Protein AF-A0A087SB91-F1 (afdb_monomer_lite)

Structure (mmCIF, N/CA/C/O backbone):
data_AF-A0A087SB91-F1
#
_entry.id   AF-A0A087SB91-F1
#
loop_
_atom_site.group_PDB
_atom_site.id
_atom_site.type_symbol
_atom_site.label_atom_id
_atom_site.label_alt_id
_atom_site.label_comp_id
_atom_site.label_asym_id
_atom_site.label_entity_id
_atom_site.label_seq_id
_atom_site.pdbx_PDB_ins_code
_atom_site.Cartn_x
_atom_site.Cartn_y
_atom_site.Cartn_z
_atom_site.occupancy
_atom_site.B_iso_or_equiv
_atom_site.auth_seq_id
_atom_site.auth_comp_id
_atom_site.auth_asym_id
_atom_site.auth_atom_id
_atom_site.pdbx_PDB_model_num
ATOM 1 N N . MET A 1 1 ? 55.632 -37.650 -37.004 1.00 44.59 1 MET A N 1
ATOM 2 C CA . MET A 1 1 ? 54.257 -37.463 -36.494 1.00 44.59 1 MET A CA 1
ATOM 3 C C . MET A 1 1 ? 54.231 -36.124 -35.770 1.00 44.59 1 MET A C 1
ATOM 5 O O . MET A 1 1 ? 54.911 -35.990 -34.765 1.00 44.59 1 MET A O 1
ATOM 9 N N . ARG A 1 2 ? 53.629 -35.090 -36.376 1.00 39.19 2 ARG A N 1
ATOM 10 C CA . ARG A 1 2 ? 53.640 -33.708 -35.862 1.00 39.19 2 ARG A CA 1
ATOM 11 C C . ARG A 1 2 ? 52.376 -33.474 -35.032 1.00 39.19 2 ARG A C 1
ATOM 13 O O . ARG A 1 2 ? 51.277 -33.621 -35.557 1.00 39.19 2 ARG A O 1
ATOM 20 N N . SER A 1 3 ? 52.557 -33.137 -33.761 1.00 48.06 3 SER A N 1
ATOM 21 C CA . SER A 1 3 ? 51.489 -32.813 -32.814 1.00 48.06 3 SER A CA 1
ATOM 22 C C . SER A 1 3 ? 50.967 -31.393 -33.061 1.00 48.06 3 SER A C 1
ATOM 24 O O . SER A 1 3 ? 51.745 -30.442 -33.058 1.00 48.06 3 SER A O 1
ATOM 26 N N . ASN A 1 4 ? 49.658 -31.254 -33.279 1.00 44.41 4 ASN A N 1
ATOM 27 C CA . ASN A 1 4 ? 48.958 -29.965 -33.311 1.00 44.41 4 ASN A CA 1
ATOM 28 C C . ASN A 1 4 ? 48.625 -29.515 -31.876 1.00 44.41 4 ASN A C 1
ATOM 30 O O . ASN A 1 4 ? 48.120 -30.338 -31.109 1.00 44.41 4 ASN A O 1
ATOM 34 N N . PRO A 1 5 ? 48.835 -28.239 -31.502 1.00 53.56 5 PRO A N 1
ATOM 35 C CA . PRO A 1 5 ? 48.339 -27.711 -30.237 1.00 53.56 5 PRO A CA 1
ATOM 36 C C . PRO A 1 5 ? 46.838 -27.352 -30.317 1.00 53.56 5 PRO A C 1
ATOM 38 O O . PRO A 1 5 ? 46.342 -26.992 -31.391 1.00 53.56 5 PRO A O 1
ATOM 41 N N . PRO A 1 6 ? 46.097 -27.430 -29.195 1.00 54.00 6 PRO A N 1
ATOM 42 C CA . PRO A 1 6 ? 44.683 -27.077 -29.147 1.00 54.00 6 PRO A CA 1
ATOM 43 C C . PRO A 1 6 ? 44.474 -25.556 -29.210 1.00 54.00 6 PRO A C 1
ATOM 45 O O . PRO A 1 6 ? 45.177 -24.775 -28.570 1.00 54.00 6 PRO A O 1
ATOM 48 N N . LYS A 1 7 ? 43.466 -25.146 -29.986 1.00 47.97 7 LYS A N 1
ATOM 49 C CA . LYS A 1 7 ? 42.994 -23.762 -30.095 1.00 47.97 7 LYS A CA 1
ATOM 50 C C . LYS A 1 7 ? 42.299 -23.359 -28.790 1.00 47.97 7 LYS A C 1
ATOM 52 O O . LYS A 1 7 ? 41.223 -23.865 -28.483 1.00 47.97 7 LYS A O 1
ATOM 57 N N . LEU A 1 8 ? 42.912 -22.442 -28.046 1.00 40.91 8 LEU A N 1
ATOM 58 C CA . LEU A 1 8 ? 42.280 -21.715 -26.945 1.00 40.91 8 LEU A CA 1
ATOM 59 C C . LEU A 1 8 ? 41.161 -20.829 -27.510 1.00 40.91 8 LEU A C 1
ATOM 61 O O . LEU A 1 8 ? 41.424 -19.818 -28.159 1.00 40.91 8 LEU A O 1
ATOM 65 N N . PHE A 1 9 ? 39.911 -21.222 -27.276 1.00 42.72 9 PHE A N 1
ATOM 66 C CA . PHE A 1 9 ? 38.756 -20.347 -27.445 1.00 42.72 9 PHE A CA 1
ATOM 67 C C . PHE A 1 9 ? 38.761 -19.323 -26.304 1.00 42.72 9 PHE A C 1
ATOM 69 O O . PHE A 1 9 ? 38.460 -19.661 -25.160 1.00 42.72 9 PHE A O 1
ATOM 76 N N . LEU A 1 10 ? 39.108 -18.069 -26.609 1.00 42.28 10 LEU A N 1
ATOM 77 C CA . LEU A 1 10 ? 38.761 -16.941 -25.749 1.00 42.28 10 LEU A CA 1
ATOM 78 C C . LEU A 1 10 ? 37.235 -16.790 -25.782 1.00 42.28 10 LEU A C 1
ATOM 80 O O . LEU A 1 10 ? 36.673 -16.274 -26.746 1.00 42.28 10 LEU A O 1
ATOM 84 N N . ALA A 1 11 ? 36.564 -17.261 -24.735 1.00 38.91 11 ALA A N 1
ATOM 85 C CA . ALA A 1 11 ? 35.194 -16.869 -24.453 1.00 38.91 11 ALA A CA 1
ATOM 86 C C . ALA A 1 11 ? 35.222 -15.410 -23.984 1.00 38.91 11 ALA A C 1
ATOM 88 O O . ALA A 1 11 ? 35.606 -15.110 -22.853 1.00 38.91 11 ALA A O 1
ATOM 89 N N . THR A 1 12 ? 34.864 -14.499 -24.884 1.00 41.81 12 THR A N 1
ATOM 90 C CA . THR A 1 12 ? 34.591 -13.100 -24.570 1.00 41.81 12 THR A CA 1
ATOM 91 C C . THR A 1 12 ? 33.463 -13.061 -23.541 1.00 41.81 12 THR A C 1
ATOM 93 O O . THR A 1 12 ? 32.290 -13.196 -23.882 1.00 41.81 12 THR A O 1
ATOM 96 N N . LEU A 1 13 ? 33.826 -12.904 -22.267 1.00 37.19 13 LEU A N 1
ATOM 97 C CA . LEU A 1 13 ? 32.929 -12.472 -21.202 1.00 37.19 13 LEU A CA 1
ATOM 98 C C . LEU A 1 13 ? 32.470 -11.052 -21.549 1.00 37.19 13 LEU A C 1
ATOM 100 O O . LEU A 1 13 ? 33.049 -10.061 -21.109 1.00 37.19 13 LEU A O 1
ATOM 104 N N . LEU A 1 14 ? 31.443 -10.958 -22.396 1.00 35.88 14 LEU A N 1
ATOM 105 C CA . LEU A 1 14 ? 30.593 -9.782 -22.494 1.00 35.88 14 LEU A CA 1
ATOM 106 C C . LEU A 1 14 ? 29.941 -9.624 -21.124 1.00 35.88 14 LEU A C 1
ATOM 108 O O . LEU A 1 14 ? 28.927 -10.244 -20.812 1.00 35.88 14 LEU A O 1
ATOM 112 N N . SER A 1 15 ? 30.606 -8.838 -20.281 1.00 36.75 15 SER A N 1
ATOM 113 C CA . SER A 1 15 ? 30.056 -8.308 -19.049 1.00 36.75 15 SER A CA 1
ATOM 114 C C . SER A 1 15 ? 28.774 -7.572 -19.413 1.00 36.75 15 SER A C 1
ATOM 116 O O . SER A 1 15 ? 28.812 -6.432 -19.875 1.00 36.75 15 SER A O 1
ATOM 118 N N . LEU A 1 16 ? 27.638 -8.241 -19.220 1.00 36.09 16 LEU A N 1
ATOM 119 C CA . LEU A 1 16 ? 26.309 -7.648 -19.154 1.00 36.09 16 LEU A CA 1
ATOM 120 C C . LEU A 1 16 ? 26.252 -6.781 -17.888 1.00 36.09 16 LEU A C 1
ATOM 122 O O . LEU A 1 16 ? 25.522 -7.063 -16.943 1.00 36.09 16 LEU A O 1
ATOM 126 N N . CYS A 1 17 ? 27.055 -5.718 -17.849 1.00 33.28 17 CYS A N 1
ATOM 127 C CA . CYS A 1 17 ? 26.708 -4.559 -17.053 1.00 33.28 17 CYS A CA 1
ATOM 128 C C . CYS A 1 17 ? 25.454 -4.003 -17.718 1.00 33.28 17 CYS A C 1
ATOM 130 O O . CYS A 1 17 ? 25.545 -3.247 -18.684 1.00 33.28 17 CYS A O 1
ATOM 132 N N . ALA A 1 18 ? 24.287 -4.433 -17.237 1.00 39.22 18 ALA A N 1
ATOM 133 C CA . ALA A 1 18 ? 23.037 -3.723 -17.430 1.00 39.22 18 ALA A CA 1
ATOM 134 C C . ALA A 1 18 ? 23.216 -2.341 -16.788 1.00 39.22 18 ALA A C 1
ATOM 136 O O . ALA A 1 18 ? 22.887 -2.113 -15.627 1.00 39.22 18 ALA A O 1
ATOM 137 N N . LEU A 1 19 ? 23.872 -1.445 -17.526 1.00 39.59 19 LEU A N 1
ATOM 138 C CA . LEU A 1 19 ? 23.926 -0.034 -17.218 1.00 39.59 19 LEU A CA 1
ATOM 139 C C . LEU A 1 19 ? 22.475 0.420 -17.214 1.00 39.59 19 LEU A C 1
ATOM 141 O O . LEU A 1 19 ? 21.764 0.305 -18.210 1.00 39.59 19 LEU A O 1
ATOM 145 N N . THR A 1 20 ? 22.028 0.865 -16.054 1.00 48.12 20 THR A N 1
ATOM 146 C CA . THR A 1 20 ? 20.775 1.568 -15.838 1.00 48.12 20 THR A CA 1
ATOM 147 C C . THR A 1 20 ? 20.763 2.810 -16.718 1.00 48.12 20 THR A C 1
ATOM 149 O O . THR A 1 20 ? 21.189 3.886 -16.304 1.00 48.12 20 THR A O 1
ATOM 152 N N . TYR A 1 21 ? 20.341 2.671 -17.973 1.00 50.25 21 TYR A N 1
ATOM 153 C CA . TYR A 1 21 ? 20.172 3.825 -18.839 1.00 50.25 21 TYR A CA 1
ATOM 154 C C . TYR A 1 21 ? 18.966 4.621 -18.317 1.00 50.25 21 TYR A C 1
ATOM 156 O O . TYR A 1 21 ? 17.893 4.038 -18.128 1.00 50.25 21 TYR A O 1
ATOM 164 N N . PRO A 1 22 ? 19.115 5.933 -18.041 1.00 62.94 22 PRO A N 1
ATOM 165 C CA . PRO A 1 22 ? 17.966 6.788 -17.759 1.00 62.94 22 PRO A CA 1
ATOM 166 C C . PRO A 1 22 ? 16.994 6.690 -18.935 1.00 62.94 22 PRO A C 1
ATOM 168 O O . PRO A 1 22 ? 17.443 6.498 -20.060 1.00 62.94 22 PRO A O 1
ATOM 171 N N . ILE A 1 23 ? 15.687 6.805 -18.684 1.00 68.00 23 ILE A N 1
ATOM 172 C CA . ILE A 1 23 ? 14.659 6.699 -19.731 1.00 68.00 23 ILE A CA 1
ATOM 173 C C . ILE A 1 23 ? 15.056 7.595 -20.911 1.00 68.00 23 ILE A C 1
ATOM 175 O O . ILE A 1 23 ? 15.216 8.809 -20.760 1.00 68.00 23 ILE A O 1
ATOM 179 N N . GLN A 1 24 ? 15.265 6.980 -22.069 1.00 78.19 24 GLN A N 1
ATOM 180 C CA . GLN A 1 24 ? 15.732 7.651 -23.269 1.00 78.19 24 GLN A CA 1
ATOM 181 C C . GLN A 1 24 ? 14.509 7.962 -24.111 1.00 78.19 24 GLN A C 1
ATOM 183 O O . GLN A 1 24 ? 14.066 7.137 -24.900 1.00 78.19 24 GLN A O 1
ATOM 188 N N . THR A 1 25 ? 13.926 9.137 -23.892 1.00 83.00 25 THR A N 1
ATOM 189 C CA . THR A 1 25 ? 12.743 9.583 -24.633 1.00 83.00 25 THR A CA 1
ATOM 190 C C . THR A 1 25 ? 13.085 10.750 -25.534 1.00 83.00 25 THR A C 1
ATOM 192 O O . THR A 1 25 ? 13.789 11.675 -25.121 1.00 83.00 25 THR A O 1
ATOM 195 N N . CYS A 1 26 ? 12.498 10.765 -26.720 1.00 84.00 26 CYS A N 1
ATOM 196 C CA . CYS A 1 26 ? 12.435 11.952 -27.551 1.00 84.00 26 CYS A CA 1
ATOM 197 C C . CYS A 1 26 ? 11.121 12.684 -27.284 1.00 84.00 26 CYS A C 1
ATOM 199 O O . CYS A 1 26 ? 10.079 12.066 -27.094 1.00 84.00 26 CYS A O 1
ATOM 201 N N . ARG A 1 27 ? 11.162 14.017 -27.239 1.00 85.38 27 ARG A N 1
ATOM 202 C CA . ARG A 1 27 ? 9.967 14.845 -27.057 1.00 85.38 27 ARG A CA 1
ATOM 203 C C . ARG A 1 27 ? 9.864 15.832 -28.205 1.00 85.38 27 ARG A C 1
ATOM 205 O O . ARG A 1 27 ? 10.853 16.455 -28.582 1.00 85.38 27 ARG A O 1
ATOM 212 N N . LYS A 1 28 ? 8.647 16.024 -28.712 1.00 85.00 28 LYS A N 1
ATOM 213 C CA . LYS A 1 28 ? 8.351 17.105 -29.651 1.00 85.00 28 LYS A CA 1
ATOM 214 C C . LYS A 1 28 ? 8.541 18.458 -28.962 1.00 85.00 28 LYS A C 1
ATOM 216 O O . LYS A 1 28 ? 7.817 18.786 -28.023 1.00 85.00 28 LYS A O 1
ATOM 221 N N . GLU A 1 29 ? 9.490 19.234 -29.460 1.00 84.69 29 GLU A N 1
ATOM 222 C CA . GLU A 1 29 ? 9.755 20.603 -29.031 1.00 84.69 29 GLU A CA 1
ATOM 223 C C . GLU A 1 29 ? 9.214 21.572 -30.091 1.00 84.69 29 GLU A C 1
ATOM 225 O O . GLU A 1 29 ? 9.405 21.366 -31.289 1.00 84.69 29 GLU A O 1
ATOM 230 N N . THR A 1 30 ? 8.481 22.600 -29.664 1.00 83.00 30 THR A N 1
ATOM 231 C CA . THR A 1 30 ? 7.860 23.580 -30.576 1.00 83.00 30 THR A CA 1
ATOM 232 C C . THR A 1 30 ? 8.581 24.922 -30.574 1.00 83.00 30 THR A C 1
ATOM 234 O O . THR A 1 30 ? 8.236 25.801 -31.364 1.00 83.00 30 THR A O 1
ATOM 237 N N . SER A 1 31 ? 9.565 25.117 -29.693 1.00 83.44 31 SER A N 1
ATOM 238 C CA . SER A 1 31 ? 10.355 26.342 -29.682 1.00 83.44 31 SER A CA 1
ATOM 239 C C . SER A 1 31 ? 11.323 26.394 -30.866 1.00 83.44 31 SER A C 1
ATOM 241 O O . SER A 1 31 ? 12.171 25.524 -31.065 1.00 83.44 31 SER A O 1
ATOM 243 N N . LEU A 1 32 ? 11.240 27.488 -31.630 1.00 79.25 32 LEU A N 1
ATOM 244 C CA . LEU A 1 32 ? 12.181 27.792 -32.710 1.00 79.25 32 LEU A CA 1
ATOM 245 C C . LEU A 1 32 ? 13.629 27.718 -32.215 1.00 79.25 32 LEU A C 1
ATOM 247 O O . LEU A 1 32 ? 14.461 27.097 -32.862 1.00 79.25 32 LEU A O 1
ATOM 251 N N . SER A 1 33 ? 13.913 28.269 -31.032 1.00 79.12 33 SER A N 1
ATOM 252 C CA . SER A 1 33 ? 15.251 28.312 -30.432 1.00 79.12 33 SER A CA 1
ATOM 253 C C . SER A 1 33 ? 15.842 26.946 -30.067 1.00 79.12 33 SER A C 1
ATOM 255 O O . SER A 1 33 ? 17.058 26.864 -29.889 1.00 79.12 33 SER A O 1
ATOM 257 N N . ALA A 1 34 ? 15.038 25.888 -29.951 1.00 75.25 34 ALA A N 1
ATOM 258 C CA . ALA A 1 34 ? 15.537 24.521 -29.826 1.00 75.25 34 ALA A CA 1
ATOM 259 C C . ALA A 1 34 ? 15.818 23.902 -31.203 1.00 75.25 34 ALA A C 1
ATOM 261 O O . ALA A 1 34 ? 16.859 23.276 -31.386 1.00 75.25 34 ALA A O 1
ATOM 262 N N . CYS A 1 35 ? 14.959 24.159 -32.195 1.00 74.25 35 CYS A N 1
ATOM 263 C CA . CYS A 1 35 ? 15.119 23.645 -33.558 1.00 74.25 35 CYS A CA 1
ATOM 264 C C . CYS A 1 35 ? 16.345 24.221 -34.292 1.00 74.25 35 CYS A C 1
ATOM 266 O O . CYS A 1 35 ? 16.989 23.497 -35.046 1.00 74.25 35 CYS A O 1
ATOM 268 N N . VAL A 1 36 ? 16.710 25.495 -34.071 1.00 80.50 36 VAL A N 1
ATOM 269 C CA . VAL A 1 36 ? 17.870 26.114 -34.761 1.00 80.50 36 VAL A CA 1
ATOM 270 C C . VAL A 1 36 ? 19.236 25.757 -34.167 1.00 80.50 36 VAL A C 1
ATOM 272 O O . VAL A 1 36 ? 20.252 26.106 -34.762 1.00 80.50 36 VAL A O 1
ATOM 275 N N . ARG A 1 37 ? 19.310 25.065 -33.019 1.00 74.81 37 ARG A N 1
ATOM 276 C CA . ARG A 1 37 ? 20.605 24.723 -32.391 1.00 74.81 37 ARG A CA 1
ATOM 277 C C . ARG A 1 37 ? 21.419 23.709 -33.196 1.00 74.81 37 ARG A C 1
ATOM 279 O O . ARG A 1 37 ? 22.615 23.590 -32.959 1.00 74.81 37 ARG A O 1
ATOM 286 N N . GLY A 1 38 ? 20.799 22.999 -34.139 1.00 68.38 38 GLY A N 1
ATOM 287 C CA . GLY A 1 38 ? 21.471 22.104 -35.088 1.00 68.38 38 GLY A CA 1
ATOM 288 C C . GLY A 1 38 ? 21.988 20.784 -34.502 1.00 68.38 38 GLY A C 1
ATOM 289 O O . GLY A 1 38 ? 22.192 19.839 -35.254 1.00 68.38 38 GLY A O 1
ATOM 290 N N . PHE A 1 39 ? 22.150 20.677 -33.180 1.00 76.06 39 PHE A N 1
ATOM 291 C CA . PHE A 1 39 ? 22.476 19.434 -32.479 1.00 76.06 39 PHE A CA 1
ATOM 292 C C . PHE A 1 39 ? 21.266 18.923 -31.682 1.00 76.06 39 PHE A C 1
ATOM 294 O O . PHE A 1 39 ? 20.512 19.717 -31.120 1.00 76.06 39 PHE A O 1
ATOM 301 N N . ASN A 1 40 ? 21.092 17.597 -31.620 1.00 80.06 40 ASN A N 1
ATOM 302 C CA . ASN A 1 40 ? 20.004 16.902 -30.907 1.00 80.06 40 ASN A CA 1
ATOM 303 C C . ASN A 1 40 ? 18.572 17.277 -31.351 1.00 80.06 40 ASN A C 1
ATOM 305 O O . ASN A 1 40 ?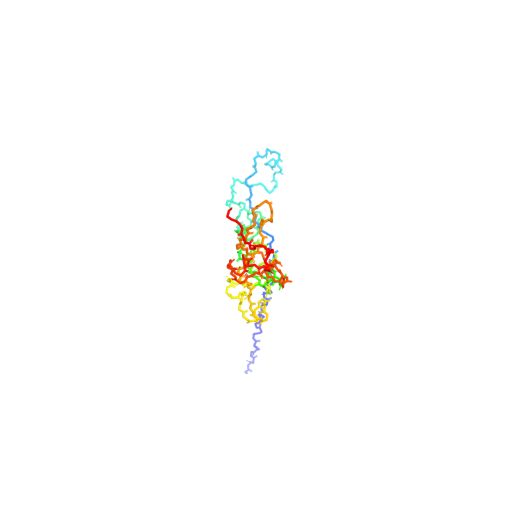 17.624 17.115 -30.584 1.00 80.06 40 ASN A O 1
ATOM 309 N N . ALA A 1 41 ? 18.405 17.765 -32.583 1.00 84.81 41 ALA A N 1
ATOM 310 C CA . ALA A 1 41 ? 17.108 18.009 -33.205 1.00 84.81 41 ALA A CA 1
ATOM 311 C C . ALA A 1 41 ? 16.893 17.014 -34.352 1.00 84.81 41 ALA A C 1
ATOM 313 O O . ALA A 1 41 ? 17.769 16.833 -35.196 1.00 84.81 41 ALA A O 1
ATOM 314 N N . TYR A 1 42 ? 15.721 16.383 -34.388 1.00 87.06 42 TYR A N 1
ATOM 315 C CA . TYR A 1 42 ? 15.394 15.318 -35.334 1.00 87.06 42 TYR A CA 1
ATOM 316 C C . TYR A 1 42 ? 14.073 15.628 -36.034 1.00 87.06 42 TYR A C 1
ATOM 318 O O . TYR A 1 42 ? 13.167 16.204 -35.432 1.00 87.06 42 TYR A O 1
ATOM 326 N N . ALA A 1 43 ? 13.962 15.249 -37.309 1.00 87.69 43 ALA A N 1
ATOM 327 C CA . ALA A 1 43 ? 12.781 15.546 -38.121 1.00 87.69 43 ALA A CA 1
ATOM 328 C C . ALA A 1 43 ? 11.525 14.798 -37.642 1.00 87.69 43 ALA A C 1
ATOM 330 O O . ALA A 1 43 ? 10.416 15.322 -37.742 1.00 87.69 43 ALA A O 1
ATOM 331 N N . THR A 1 44 ? 11.699 13.586 -37.112 1.00 88.00 44 THR A N 1
ATOM 332 C CA . THR A 1 44 ? 10.626 12.759 -36.556 1.00 88.00 44 THR A CA 1
ATOM 333 C C . THR A 1 44 ? 11.095 12.058 -35.287 1.00 88.00 44 THR A C 1
ATOM 335 O O . THR A 1 44 ? 12.296 11.889 -35.052 1.00 88.00 44 THR A O 1
ATOM 338 N N . GLU A 1 45 ? 10.131 11.634 -34.471 1.00 85.12 45 GLU A N 1
ATOM 339 C CA . GLU A 1 45 ? 10.389 10.832 -33.275 1.00 85.12 45 GLU A CA 1
ATOM 340 C C . GLU A 1 45 ? 11.055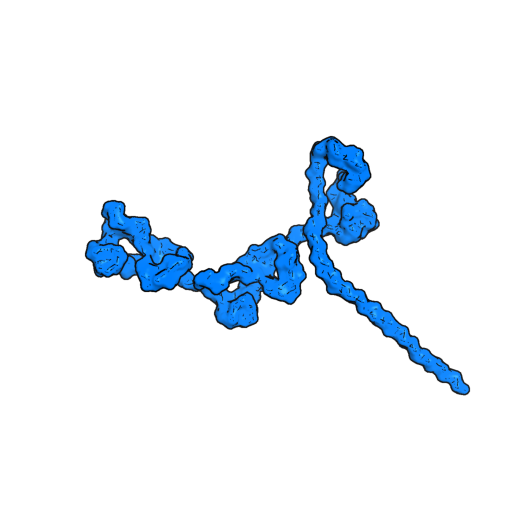 9.494 -33.625 1.00 85.12 45 GLU A C 1
ATOM 342 O O . GLU A 1 45 ? 12.033 9.135 -32.980 1.00 85.12 45 GLU A O 1
ATOM 347 N N . ASP A 1 46 ? 10.641 8.829 -34.710 1.00 86.69 46 ASP A N 1
ATOM 348 C CA . ASP A 1 46 ? 11.256 7.574 -35.174 1.00 86.69 46 ASP A CA 1
ATOM 349 C C . ASP A 1 46 ? 12.756 7.707 -35.461 1.00 86.69 46 ASP A C 1
ATOM 351 O O . ASP A 1 46 ? 13.542 6.827 -35.112 1.00 86.69 46 ASP A O 1
ATOM 355 N N . ILE A 1 47 ? 13.179 8.815 -36.084 1.00 88.06 47 ILE A N 1
ATOM 356 C CA . ILE A 1 47 ? 14.603 9.060 -36.354 1.00 88.06 47 ILE A CA 1
ATOM 357 C C . ILE A 1 47 ? 15.333 9.319 -35.038 1.00 88.06 47 ILE A C 1
ATOM 359 O O . ILE A 1 47 ? 16.392 8.743 -34.803 1.00 88.06 47 ILE A O 1
ATOM 363 N N . CYS A 1 48 ? 14.750 10.144 -34.165 1.00 88.38 48 CYS A N 1
ATOM 364 C CA . CYS A 1 48 ? 15.310 10.439 -32.848 1.00 88.38 48 CYS A CA 1
ATOM 365 C C . CYS A 1 48 ? 15.510 9.167 -32.008 1.00 88.38 48 CYS A C 1
ATOM 367 O O . CYS A 1 48 ? 16.546 8.998 -31.364 1.00 88.38 48 CYS A O 1
ATOM 369 N N . CYS A 1 49 ? 14.551 8.246 -32.083 1.00 89.12 49 CYS A N 1
ATOM 370 C CA . CYS A 1 49 ? 14.525 6.983 -31.361 1.00 89.12 49 CYS A CA 1
ATOM 371 C C . CYS A 1 49 ? 15.186 5.812 -32.101 1.00 89.12 49 CYS A C 1
ATOM 373 O O . CYS A 1 49 ? 15.110 4.679 -31.625 1.00 89.12 49 CYS A O 1
ATOM 375 N N . SER A 1 50 ? 15.840 6.044 -33.241 1.00 89.31 50 SER A N 1
ATOM 376 C CA . SER A 1 50 ? 16.446 4.975 -34.032 1.00 89.31 50 SER A CA 1
ATOM 377 C C . SER A 1 50 ? 17.739 4.445 -33.401 1.00 89.31 50 SER A C 1
ATOM 379 O O . SER A 1 50 ? 18.697 5.191 -33.212 1.00 89.31 50 SER A O 1
ATOM 381 N N . ALA A 1 51 ? 17.820 3.128 -33.187 1.00 83.69 51 ALA A N 1
ATOM 382 C CA . ALA A 1 51 ? 19.028 2.432 -32.716 1.00 83.69 51 ALA A CA 1
ATOM 383 C C . ALA A 1 51 ? 20.151 2.323 -33.777 1.00 83.69 51 ALA A C 1
ATOM 385 O O . ALA A 1 51 ? 21.183 1.698 -33.552 1.00 83.69 51 ALA A O 1
ATOM 386 N N . SER A 1 52 ? 19.968 2.910 -34.963 1.00 78.00 52 SER A N 1
ATOM 387 C CA . SER A 1 52 ? 20.877 2.771 -36.114 1.00 78.00 52 SER A CA 1
ATOM 388 C C . SER A 1 52 ? 22.107 3.695 -36.078 1.00 78.00 52 SER A C 1
ATOM 390 O O . SER A 1 52 ? 22.766 3.890 -37.097 1.00 78.00 52 SER A O 1
ATOM 392 N N . GLY A 1 53 ? 22.413 4.308 -34.928 1.00 76.38 53 GLY A N 1
ATOM 393 C CA . GLY A 1 53 ? 23.486 5.303 -34.786 1.00 76.38 53 GLY A CA 1
ATOM 394 C C . GLY A 1 53 ? 23.156 6.690 -35.359 1.00 76.38 53 GLY A C 1
ATOM 395 O O . GLY A 1 53 ? 23.917 7.628 -35.146 1.00 76.38 53 GLY A O 1
ATOM 396 N N . ALA A 1 54 ? 22.019 6.833 -36.047 1.00 80.50 54 ALA A N 1
ATOM 397 C CA . ALA A 1 54 ? 21.481 8.111 -36.514 1.00 80.50 54 ALA A CA 1
ATOM 398 C C . ALA A 1 54 ? 20.556 8.798 -35.489 1.00 80.50 54 ALA A C 1
ATOM 400 O O . ALA A 1 54 ? 20.242 9.976 -35.652 1.00 80.50 54 ALA A O 1
ATOM 401 N N . GLY A 1 55 ? 20.102 8.071 -34.462 1.00 83.81 55 GLY A N 1
ATOM 402 C CA . GLY A 1 55 ? 19.247 8.597 -33.397 1.00 83.81 55 GLY A CA 1
ATOM 403 C C . GLY A 1 55 ? 20.015 9.280 -32.265 1.00 83.81 55 GLY A C 1
ATOM 404 O O . GLY A 1 55 ? 21.244 9.262 -32.214 1.00 83.81 55 GLY A O 1
ATOM 405 N N . ALA A 1 56 ? 19.274 9.878 -31.330 1.00 85.50 56 ALA A N 1
ATOM 406 C CA . ALA A 1 56 ? 19.822 10.512 -30.123 1.00 85.50 56 ALA A CA 1
ATOM 407 C C . ALA A 1 56 ? 20.511 9.511 -29.194 1.00 85.50 56 ALA A C 1
ATOM 409 O O . ALA A 1 56 ? 21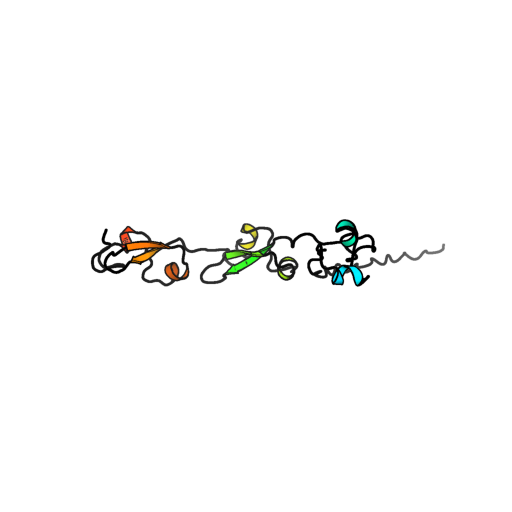.381 9.868 -28.398 1.00 85.50 56 ALA A O 1
ATOM 410 N N . PHE A 1 57 ? 20.110 8.249 -29.306 1.00 85.00 57 PHE A N 1
ATOM 411 C CA . PHE A 1 57 ? 20.485 7.191 -28.399 1.00 85.00 57 PHE A CA 1
ATOM 412 C C . PHE A 1 57 ? 20.988 5.980 -29.191 1.00 85.00 57 PHE A C 1
ATOM 414 O O . PHE A 1 57 ? 20.267 5.490 -30.061 1.00 85.00 57 PHE A O 1
ATOM 421 N N . PRO A 1 58 ? 22.189 5.447 -28.892 1.00 81.00 58 PRO A N 1
ATOM 422 C CA . PRO A 1 58 ? 22.738 4.296 -29.613 1.00 81.00 58 PRO A CA 1
ATOM 423 C C . PRO A 1 58 ? 21.855 3.041 -29.552 1.00 81.00 58 PRO A C 1
ATOM 425 O O . PRO A 1 58 ? 21.871 2.240 -30.477 1.00 81.00 58 PRO A O 1
ATOM 428 N N . GLY A 1 59 ? 21.084 2.873 -28.472 1.00 80.56 59 GLY A N 1
ATOM 429 C CA . GLY A 1 59 ? 20.137 1.767 -28.295 1.00 80.56 59 GLY A CA 1
ATOM 430 C C . GLY A 1 59 ? 18.714 2.068 -28.773 1.00 80.56 59 GLY A C 1
ATOM 431 O O . GLY A 1 59 ? 17.839 1.223 -28.612 1.00 80.56 59 GLY A O 1
ATOM 432 N N . GLY A 1 60 ? 18.479 3.249 -29.352 1.00 86.12 60 GLY A N 1
ATOM 433 C CA . GLY A 1 60 ? 17.143 3.780 -29.600 1.00 86.12 60 GLY A CA 1
ATOM 434 C C . GLY A 1 60 ? 16.478 4.322 -28.334 1.00 86.12 60 GLY A C 1
ATOM 435 O O . GLY A 1 60 ? 17.077 4.338 -27.259 1.00 86.12 60 GLY A O 1
ATOM 436 N N . CYS A 1 61 ? 15.244 4.810 -28.462 1.00 86.38 61 CYS A N 1
ATOM 437 C CA . CYS A 1 61 ? 14.480 5.212 -27.282 1.00 86.38 61 CYS A CA 1
ATOM 438 C C . CYS A 1 61 ? 14.060 3.992 -26.466 1.00 86.38 61 CYS A C 1
ATOM 440 O O . CYS A 1 61 ? 13.668 2.966 -27.025 1.00 86.38 61 CYS A O 1
ATOM 442 N N . SER A 1 62 ? 14.069 4.130 -25.144 1.00 78.50 62 SER A N 1
ATOM 443 C CA . SER A 1 62 ? 13.419 3.170 -24.261 1.00 78.50 62 SER A CA 1
ATOM 444 C C . SER A 1 62 ? 11.987 3.623 -23.986 1.00 78.50 62 SER A C 1
ATOM 446 O O . SER A 1 62 ? 11.742 4.754 -23.564 1.00 78.50 62 SER A O 1
ATOM 448 N N . SER A 1 63 ? 11.025 2.738 -24.255 1.00 67.38 63 SER A N 1
ATOM 449 C CA . SER A 1 63 ? 9.643 2.910 -23.802 1.00 67.38 63 SER A CA 1
ATOM 450 C C . SER A 1 63 ? 9.574 2.841 -22.274 1.00 67.38 63 SER A C 1
ATOM 452 O O . SER A 1 63 ? 10.520 2.372 -21.643 1.00 67.38 63 SER A O 1
ATOM 454 N N . GLU A 1 64 ? 8.466 3.339 -21.712 1.00 65.25 64 GLU A N 1
ATOM 455 C CA . GLU A 1 64 ? 8.160 3.456 -20.278 1.00 65.25 64 GLU A CA 1
ATOM 456 C C . GLU A 1 64 ? 8.885 2.452 -19.377 1.00 65.25 64 GLU A C 1
ATOM 458 O O . GLU A 1 64 ? 8.964 1.260 -19.674 1.00 65.25 64 GLU A O 1
ATOM 463 N N . VAL A 1 65 ? 9.381 2.947 -18.238 1.00 67.62 65 VAL A N 1
ATOM 464 C CA . VAL A 1 65 ? 9.978 2.104 -17.200 1.00 67.62 65 VAL A CA 1
ATOM 465 C C . VAL A 1 65 ? 9.054 0.934 -16.928 1.00 67.62 65 VAL A C 1
ATOM 467 O O . VAL A 1 65 ? 7.902 1.152 -16.551 1.00 67.62 65 VAL A O 1
ATOM 470 N N . ALA A 1 66 ? 9.574 -0.282 -17.108 1.00 76.12 66 ALA A N 1
ATOM 471 C CA . ALA A 1 66 ? 8.863 -1.488 -16.733 1.00 76.12 66 ALA A CA 1
ATOM 472 C C . ALA A 1 66 ? 8.365 -1.324 -15.294 1.00 76.12 66 ALA A C 1
ATOM 474 O O . ALA A 1 66 ? 9.158 -1.085 -14.382 1.00 76.12 66 ALA A O 1
ATOM 475 N N . GLU A 1 67 ? 7.047 -1.381 -15.116 1.00 89.31 67 GLU A N 1
ATOM 476 C CA . GLU A 1 67 ? 6.448 -1.360 -13.791 1.00 89.31 67 GLU A CA 1
ATOM 477 C C . GLU A 1 67 ? 7.001 -2.540 -12.996 1.00 89.31 67 GLU A C 1
ATOM 479 O O . GLU A 1 67 ? 6.952 -3.685 -13.446 1.00 89.31 67 GLU A O 1
ATOM 484 N N . CYS A 1 68 ? 7.540 -2.256 -11.817 1.00 92.12 68 CYS A N 1
ATOM 485 C CA . CYS A 1 68 ? 8.001 -3.279 -10.894 1.00 92.12 68 CYS A CA 1
ATOM 486 C C . CYS A 1 68 ? 7.261 -3.144 -9.571 1.00 92.12 68 CYS A C 1
ATOM 488 O O . CYS A 1 68 ? 6.888 -2.045 -9.156 1.00 92.12 68 CYS A O 1
ATOM 490 N N . TRP A 1 69 ? 7.063 -4.257 -8.876 1.00 96.06 69 TRP A N 1
ATOM 491 C CA . TRP A 1 69 ? 6.597 -4.222 -7.497 1.00 96.06 69 TRP A CA 1
ATOM 492 C C . TRP A 1 69 ? 7.789 -4.058 -6.575 1.00 96.06 69 TRP A C 1
ATOM 494 O O . TRP A 1 69 ? 8.790 -4.749 -6.732 1.00 96.06 69 TRP A O 1
ATOM 504 N N . VAL A 1 70 ? 7.678 -3.152 -5.611 1.00 96.06 70 VAL A N 1
ATOM 505 C CA . VAL A 1 70 ? 8.690 -2.923 -4.575 1.00 96.06 70 VAL A CA 1
ATOM 506 C C . VAL A 1 70 ? 8.033 -2.928 -3.200 1.00 96.06 70 VAL A C 1
ATOM 508 O O . VAL A 1 70 ? 6.816 -2.754 -3.069 1.00 96.06 70 VAL A O 1
ATOM 511 N N . ALA A 1 71 ? 8.844 -3.103 -2.158 1.00 95.62 71 ALA A N 1
ATOM 512 C CA . ALA A 1 71 ? 8.386 -2.950 -0.786 1.00 95.62 71 ALA A CA 1
ATOM 513 C C . ALA A 1 71 ? 7.959 -1.491 -0.551 1.00 95.62 71 ALA A C 1
ATOM 515 O O . ALA A 1 71 ? 8.740 -0.565 -0.769 1.00 95.62 71 ALA A O 1
ATOM 516 N N . GLY A 1 72 ? 6.712 -1.295 -0.126 1.00 94.38 72 GLY A N 1
ATOM 517 C CA . GLY A 1 72 ? 6.161 0.007 0.236 1.00 94.38 72 GLY A CA 1
ATOM 518 C C . GLY A 1 72 ? 6.336 0.268 1.730 1.00 94.38 72 GLY A C 1
ATOM 519 O O . GLY A 1 72 ? 7.447 0.387 2.244 1.00 94.38 72 GLY A O 1
ATOM 520 N N . THR A 1 73 ? 5.225 0.356 2.459 1.00 91.31 73 THR A N 1
ATOM 521 C CA . THR A 1 73 ? 5.240 0.504 3.918 1.00 91.31 73 THR A CA 1
ATOM 522 C C . THR A 1 73 ? 5.693 -0.791 4.601 1.00 91.31 73 THR A C 1
ATOM 524 O O . THR A 1 73 ? 5.278 -1.879 4.205 1.00 91.31 73 THR A O 1
ATOM 527 N N . TYR A 1 74 ? 6.544 -0.668 5.628 1.00 89.12 74 TYR A N 1
ATOM 528 C CA . TYR A 1 74 ? 7.028 -1.791 6.451 1.00 89.12 74 TYR A CA 1
ATOM 529 C C . TYR A 1 74 ? 6.317 -1.893 7.814 1.00 89.12 74 TYR A C 1
ATOM 531 O O . TYR A 1 74 ? 6.159 -2.982 8.369 1.00 89.12 74 TYR A O 1
ATOM 539 N N . TYR A 1 75 ? 5.900 -0.751 8.365 1.00 85.44 75 TYR A N 1
ATOM 540 C CA . TYR A 1 75 ? 5.137 -0.623 9.605 1.00 85.44 75 TYR A CA 1
ATOM 541 C C . TYR A 1 75 ? 4.291 0.657 9.527 1.00 85.44 75 TYR A C 1
ATOM 543 O O . TYR A 1 75 ? 4.796 1.657 9.011 1.00 85.44 75 TYR A O 1
ATOM 551 N N . PRO A 1 76 ? 3.035 0.691 10.010 1.00 84.06 76 PRO A N 1
ATOM 552 C CA . PRO A 1 76 ? 2.283 -0.356 10.720 1.00 84.06 76 PRO A CA 1
ATOM 553 C C . PRO A 1 76 ? 1.745 -1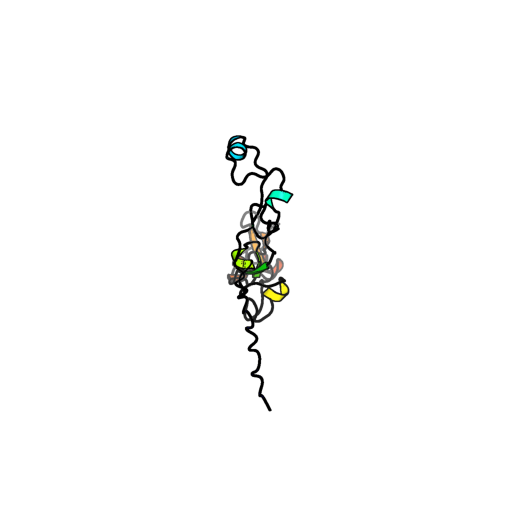.485 9.832 1.00 84.06 76 PRO A C 1
ATOM 555 O O . PRO A 1 76 ? 1.259 -2.497 10.333 1.00 84.06 76 PRO A O 1
ATOM 558 N N . THR A 1 77 ? 1.810 -1.328 8.515 1.00 90.25 77 THR A N 1
ATOM 559 C CA . THR A 1 77 ? 1.425 -2.364 7.550 1.00 90.25 77 THR A CA 1
ATOM 560 C C . THR A 1 77 ? 2.609 -2.778 6.713 1.00 90.25 77 THR A C 1
ATOM 562 O O . THR A 1 77 ? 3.561 -2.013 6.570 1.00 90.25 77 THR A O 1
ATOM 565 N N . LYS A 1 78 ? 2.533 -3.992 6.172 1.00 93.94 78 LYS A N 1
ATOM 566 C CA . LYS A 1 78 ? 3.497 -4.510 5.209 1.00 93.94 78 LYS A CA 1
ATOM 567 C C . LYS A 1 78 ? 2.805 -4.595 3.869 1.00 93.94 78 LYS A C 1
ATOM 569 O O . LYS A 1 78 ? 1.957 -5.462 3.669 1.00 93.94 78 LYS A O 1
ATOM 574 N N . THR A 1 79 ? 3.116 -3.655 2.992 1.00 94.56 79 THR A N 1
ATOM 575 C CA . THR A 1 79 ? 2.461 -3.520 1.690 1.00 94.56 79 THR A CA 1
ATOM 576 C C . THR A 1 79 ? 3.502 -3.470 0.594 1.00 94.56 79 THR A C 1
ATOM 578 O O . THR A 1 79 ? 4.545 -2.844 0.769 1.00 94.56 79 THR A O 1
ATOM 581 N N . CYS A 1 80 ? 3.177 -4.032 -0.558 1.00 96.19 80 CYS A N 1
ATOM 582 C CA . CYS A 1 80 ? 3.922 -3.797 -1.783 1.00 96.19 80 CYS A CA 1
ATOM 583 C C . CYS A 1 80 ? 3.215 -2.750 -2.639 1.00 96.19 80 CYS A C 1
ATOM 585 O O . CYS A 1 80 ? 1.993 -2.608 -2.569 1.00 96.19 80 CYS A O 1
ATOM 587 N N . THR A 1 81 ? 3.982 -2.013 -3.433 1.00 95.75 81 THR A N 1
ATOM 588 C CA . THR A 1 81 ? 3.465 -0.970 -4.323 1.00 95.75 81 THR A CA 1
ATOM 589 C C . THR A 1 81 ? 4.144 -1.047 -5.677 1.00 95.75 81 THR A C 1
ATOM 591 O O . THR A 1 81 ? 5.323 -1.392 -5.759 1.00 95.75 81 THR A O 1
ATOM 594 N N . VAL A 1 82 ? 3.421 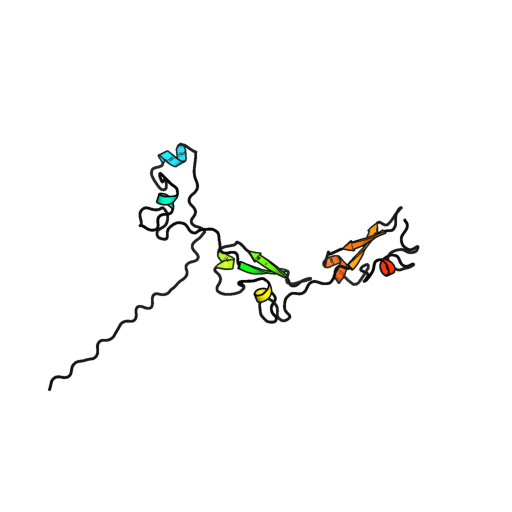-0.672 -6.729 1.00 95.38 82 VAL A N 1
ATOM 595 C CA . VAL A 1 82 ? 4.009 -0.504 -8.059 1.00 95.38 82 VAL A CA 1
ATOM 596 C C . VAL A 1 82 ? 4.921 0.721 -8.057 1.00 95.38 82 VAL A C 1
ATOM 598 O O . VAL A 1 82 ? 4.522 1.803 -7.622 1.00 95.38 82 VAL A O 1
ATOM 601 N N . SER A 1 83 ? 6.138 0.557 -8.563 1.00 92.44 83 SER A N 1
ATOM 602 C CA . SER A 1 83 ? 7.072 1.633 -8.863 1.00 92.44 83 SER A CA 1
ATOM 603 C C . SER A 1 83 ? 7.300 1.722 -10.367 1.00 92.44 83 SER A C 1
ATOM 605 O O . SER A 1 83 ? 7.409 0.717 -11.065 1.00 92.44 83 SER A O 1
ATOM 607 N N . ARG A 1 84 ? 7.392 2.959 -10.857 1.00 88.50 84 ARG A N 1
ATOM 608 C CA . ARG A 1 84 ? 7.841 3.304 -12.217 1.00 88.50 84 ARG A CA 1
ATOM 609 C C . ARG A 1 84 ? 9.220 3.959 -12.197 1.00 88.50 84 ARG A C 1
ATOM 611 O O . ARG A 1 84 ? 9.625 4.620 -13.150 1.00 88.50 84 ARG A O 1
ATOM 618 N N . ASN A 1 85 ? 9.933 3.862 -11.077 1.00 86.75 85 ASN A N 1
ATOM 619 C CA . ASN A 1 85 ? 11.267 4.422 -10.964 1.00 86.75 85 ASN A CA 1
ATOM 620 C C . ASN A 1 85 ? 12.270 3.465 -11.617 1.00 86.75 85 ASN A C 1
ATOM 622 O O . ASN A 1 85 ? 12.517 2.380 -11.093 1.00 86.75 85 ASN A O 1
ATOM 626 N N . ALA A 1 86 ? 12.881 3.888 -12.728 1.00 81.62 86 ALA A N 1
ATOM 627 C CA . ALA A 1 86 ? 13.832 3.066 -13.483 1.00 81.62 86 ALA A CA 1
ATOM 628 C C . ALA A 1 86 ? 14.982 2.554 -12.617 1.00 81.62 86 ALA A C 1
ATOM 630 O O . ALA A 1 86 ? 15.393 1.407 -12.744 1.00 81.62 86 ALA A O 1
ATOM 631 N N . THR A 1 87 ? 15.469 3.383 -11.696 1.00 83.81 87 THR A N 1
ATOM 632 C CA . THR A 1 87 ? 16.561 3.017 -10.797 1.00 83.81 87 THR A CA 1
ATOM 633 C C . THR A 1 87 ? 16.138 1.963 -9.782 1.00 83.81 87 THR A C 1
ATOM 635 O O . THR A 1 87 ? 16.979 1.168 -9.383 1.00 83.81 87 THR A O 1
ATOM 638 N N . GLN A 1 88 ? 14.872 1.932 -9.355 1.00 86.69 88 GLN A N 1
ATOM 639 C CA . GLN A 1 88 ? 14.368 0.871 -8.475 1.00 86.69 88 GLN A CA 1
ATOM 640 C C . GLN A 1 88 ? 14.101 -0.415 -9.264 1.00 86.69 88 GLN A C 1
ATOM 642 O O . GLN A 1 88 ? 14.562 -1.476 -8.862 1.00 86.69 88 GLN A O 1
ATOM 647 N N . CYS A 1 89 ? 13.442 -0.317 -10.420 1.00 87.06 89 CYS A N 1
ATOM 648 C CA . CYS A 1 89 ? 13.077 -1.482 -11.235 1.00 87.06 89 CYS A CA 1
ATOM 649 C C . CYS A 1 89 ? 14.254 -2.124 -11.983 1.00 87.06 89 CYS A C 1
ATOM 651 O O . CYS A 1 89 ? 14.161 -3.239 -12.483 1.00 87.06 89 CYS A O 1
ATOM 653 N N . ALA A 1 90 ? 15.391 -1.443 -12.070 1.00 83.56 90 ALA A N 1
ATOM 654 C CA . ALA A 1 90 ? 16.605 -2.020 -12.631 1.00 83.56 90 ALA A CA 1
ATOM 655 C C . ALA A 1 90 ? 17.539 -2.620 -11.569 1.00 83.56 90 ALA A C 1
ATOM 657 O O . ALA A 1 90 ? 18.603 -3.139 -11.910 1.00 83.56 90 ALA A O 1
ATOM 658 N N . GLN A 1 91 ? 17.185 -2.553 -10.281 1.00 82.81 91 GLN A N 1
ATOM 659 C CA . GLN A 1 91 ? 17.951 -3.250 -9.249 1.00 82.81 91 GLN A CA 1
ATOM 660 C C . GLN A 1 91 ? 17.739 -4.760 -9.377 1.00 82.81 91 GLN A C 1
ATOM 662 O O . GLN A 1 91 ? 16.628 -5.237 -9.563 1.00 82.81 91 GLN A O 1
ATOM 667 N N . ASN A 1 92 ? 18.804 -5.546 -9.214 1.00 79.31 92 ASN A N 1
ATOM 668 C CA . ASN A 1 92 ? 18.711 -7.015 -9.189 1.00 79.31 92 ASN A CA 1
ATOM 669 C C . ASN A 1 92 ? 18.163 -7.565 -7.854 1.00 79.31 92 ASN A C 1
ATOM 671 O O . ASN A 1 92 ? 18.245 -8.761 -7.593 1.00 79.31 92 ASN A O 1
ATOM 675 N N . TRP A 1 93 ? 17.668 -6.696 -6.973 1.00 86.75 93 TRP A N 1
ATOM 676 C CA . TRP A 1 93 ? 17.162 -7.032 -5.647 1.00 86.75 93 TRP A CA 1
ATOM 677 C C . TRP A 1 93 ? 16.043 -6.063 -5.261 1.00 86.75 93 TRP A C 1
ATOM 679 O O . TRP A 1 93 ? 15.970 -4.959 -5.792 1.00 86.75 93 TRP A O 1
ATOM 689 N N . GLY A 1 94 ? 15.174 -6.477 -4.332 1.00 90.69 94 GLY A N 1
ATOM 690 C CA . GLY A 1 94 ? 14.114 -5.611 -3.803 1.00 90.69 94 GLY A CA 1
ATOM 691 C C . GLY A 1 94 ? 13.014 -5.254 -4.807 1.00 90.69 94 GLY A C 1
ATOM 692 O O . GLY A 1 94 ? 12.280 -4.294 -4.575 1.00 90.69 94 GLY A O 1
ATOM 693 N N . GLN A 1 95 ? 12.906 -6.016 -5.897 1.00 94.25 95 GLN A N 1
ATOM 694 C CA . GLN A 1 95 ? 11.845 -5.887 -6.882 1.00 94.25 95 GLN A CA 1
ATOM 695 C C . GLN A 1 95 ? 11.208 -7.236 -7.211 1.00 94.25 95 GLN A C 1
ATOM 697 O O . GLN A 1 95 ? 11.851 -8.284 -7.106 1.00 94.25 95 GLN A O 1
ATOM 702 N N . TRP A 1 96 ? 9.950 -7.188 -7.636 1.00 95.00 96 TRP A N 1
ATOM 703 C CA . TRP A 1 96 ? 9.132 -8.354 -7.941 1.00 95.00 96 TRP A CA 1
ATOM 704 C C . TRP A 1 96 ? 8.261 -8.113 -9.171 1.00 95.00 96 TRP A C 1
ATOM 706 O O . TRP A 1 96 ? 7.895 -6.980 -9.492 1.00 95.00 96 TRP A O 1
ATOM 716 N N . THR A 1 97 ? 7.910 -9.203 -9.850 1.00 92.50 97 THR A N 1
ATOM 717 C CA . THR A 1 97 ? 7.084 -9.195 -11.065 1.00 92.50 97 THR A CA 1
ATOM 718 C C . THR A 1 97 ? 5.605 -8.970 -10.785 1.00 92.50 97 THR A C 1
ATOM 720 O O . THR A 1 97 ? 4.881 -8.477 -11.646 1.00 92.50 97 THR A O 1
ATOM 723 N N . SER A 1 98 ? 5.147 -9.304 -9.581 1.00 94.50 98 SER A N 1
ATOM 724 C CA . SER A 1 98 ? 3.757 -9.150 -9.169 1.00 94.50 98 SER A CA 1
ATOM 725 C C . SER A 1 98 ? 3.648 -8.761 -7.695 1.00 94.50 98 SER A C 1
ATOM 727 O O . SER A 1 98 ? 4.599 -8.888 -6.917 1.00 94.50 98 SER A O 1
ATOM 729 N N . GLN A 1 99 ? 2.459 -8.296 -7.306 1.00 95.12 99 GLN A N 1
ATOM 730 C CA . GLN A 1 99 ? 2.149 -8.027 -5.907 1.00 95.12 99 GLN A CA 1
ATOM 731 C C . GLN A 1 99 ? 2.277 -9.290 -5.058 1.00 95.12 99 GLN A C 1
ATOM 733 O O . GLN A 1 99 ? 2.827 -9.219 -3.963 1.00 95.12 99 GLN A O 1
ATOM 738 N N . ASP A 1 100 ? 1.798 -10.427 -5.563 1.00 95.81 100 ASP A N 1
ATOM 739 C CA . ASP A 1 100 ? 1.813 -11.696 -4.838 1.00 95.81 100 ASP A CA 1
ATOM 740 C C . ASP A 1 100 ? 3.244 -12.179 -4.596 1.00 95.81 100 ASP A C 1
ATOM 742 O O . ASP A 1 100 ? 3.566 -12.573 -3.476 1.00 95.81 100 ASP A O 1
ATOM 746 N N . ASP A 1 101 ? 4.132 -12.045 -5.587 1.00 96.50 101 ASP A N 1
ATOM 747 C CA . ASP A 1 101 ? 5.556 -12.371 -5.430 1.00 96.50 101 ASP A CA 1
ATOM 748 C C . ASP A 1 101 ? 6.219 -11.484 -4.374 1.00 96.50 101 ASP A C 1
ATOM 750 O O . ASP A 1 101 ? 6.984 -11.962 -3.538 1.00 96.50 101 ASP A O 1
ATOM 754 N N . CYS A 1 102 ? 5.903 -10.187 -4.382 1.00 96.69 102 CYS A N 1
ATOM 755 C CA . CYS A 1 102 ? 6.417 -9.241 -3.396 1.00 96.69 102 CYS A CA 1
ATOM 756 C C . CYS A 1 102 ? 5.896 -9.549 -1.987 1.00 96.69 102 CYS A C 1
ATOM 758 O O . CYS A 1 102 ? 6.638 -9.495 -1.001 1.00 96.69 102 CYS A O 1
ATOM 760 N N . CYS A 1 103 ? 4.618 -9.906 -1.898 1.00 97.00 103 CYS A N 1
ATOM 761 C CA . CYS A 1 103 ? 3.918 -10.194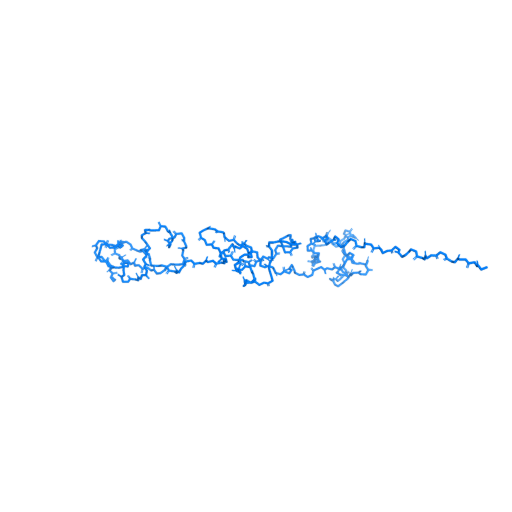 -0.659 1.00 97.00 103 CYS A CA 1
ATOM 762 C C . CYS A 1 103 ? 4.099 -11.628 -0.152 1.00 97.00 103 CYS A C 1
ATOM 764 O O . CYS A 1 103 ? 3.613 -11.925 0.944 1.00 97.00 103 CYS A O 1
ATOM 766 N N . ALA A 1 104 ? 4.794 -12.496 -0.888 1.00 97.12 104 ALA A N 1
ATOM 767 C CA . ALA A 1 104 ? 5.074 -13.857 -0.465 1.00 97.12 104 ALA A CA 1
ATOM 768 C C . ALA A 1 104 ? 5.931 -13.879 0.823 1.00 97.12 104 ALA A C 1
ATOM 770 O O . ALA A 1 104 ? 6.815 -13.034 1.012 1.00 97.12 104 ALA A O 1
ATOM 771 N N . PRO A 1 105 ? 5.709 -14.836 1.741 1.00 96.00 105 PRO A N 1
ATOM 772 C CA . PRO A 1 105 ? 6.562 -14.999 2.914 1.00 96.00 105 PRO A CA 1
ATOM 773 C C . PRO A 1 105 ? 8.030 -15.214 2.527 1.00 96.00 105 PRO A C 1
ATOM 775 O O . PRO A 1 105 ? 8.348 -16.097 1.735 1.00 96.00 105 PRO A O 1
ATOM 778 N N . GLY A 1 106 ? 8.929 -14.408 3.093 1.00 94.06 106 GLY A N 1
ATOM 779 C CA . GLY A 1 106 ? 10.364 -14.462 2.797 1.00 94.06 106 GLY A CA 1
ATOM 780 C C . GLY A 1 106 ? 10.797 -13.664 1.562 1.00 94.06 106 GLY A C 1
ATOM 781 O O . GLY A 1 106 ? 11.994 -13.607 1.293 1.00 94.06 106 GLY A O 1
ATOM 782 N N . ALA A 1 107 ? 9.861 -13.029 0.849 1.00 95.25 107 ALA A N 1
ATOM 783 C CA . ALA A 1 107 ? 10.152 -12.106 -0.243 1.00 95.25 107 ALA A CA 1
ATOM 784 C C . ALA A 1 107 ? 10.486 -10.703 0.301 1.00 95.25 107 ALA A C 1
ATOM 786 O O . ALA A 1 107 ? 11.532 -10.516 0.921 1.00 95.25 107 ALA A O 1
ATOM 787 N N . ALA A 1 108 ? 9.607 -9.708 0.126 1.00 95.38 108 ALA A N 1
ATOM 788 C CA . ALA A 1 108 ? 9.827 -8.367 0.682 1.00 95.38 108 ALA A CA 1
ATOM 789 C C . ALA A 1 108 ? 9.763 -8.350 2.216 1.00 95.38 108 ALA A C 1
ATOM 791 O O . ALA A 1 108 ? 10.369 -7.509 2.883 1.00 95.38 108 ALA A O 1
ATOM 792 N N . PHE A 1 109 ? 9.005 -9.288 2.781 1.00 95.75 109 PHE A N 1
ATOM 793 C CA . PHE A 1 109 ? 8.678 -9.340 4.192 1.00 95.75 109 PHE A CA 1
ATOM 794 C C . PHE A 1 109 ? 8.773 -10.777 4.709 1.00 95.75 109 PHE A C 1
ATOM 796 O O . PHE A 1 109 ? 8.231 -11.699 4.103 1.00 95.75 109 PHE A O 1
ATOM 803 N N . ALA A 1 110 ? 9.375 -10.976 5.886 1.00 93.94 110 ALA A N 1
ATOM 804 C CA . ALA A 1 110 ? 9.564 -12.315 6.460 1.00 93.94 110 ALA A CA 1
ATOM 805 C C . ALA A 1 110 ? 8.256 -13.123 6.611 1.00 93.94 110 ALA A C 1
ATOM 807 O O . ALA A 1 110 ? 8.249 -14.324 6.383 1.00 93.94 110 ALA A O 1
ATOM 808 N N . GLY A 1 111 ? 7.147 -12.460 6.959 1.00 93.88 111 GLY A N 1
ATOM 809 C CA . GLY A 1 111 ? 5.819 -13.079 7.097 1.00 93.88 111 GLY A CA 1
ATOM 810 C C . GLY A 1 111 ? 4.853 -12.767 5.952 1.00 93.88 111 GLY A C 1
ATOM 811 O O . GLY A 1 111 ? 3.663 -13.017 6.097 1.00 93.88 111 GLY A O 1
ATOM 812 N N . GLY A 1 112 ? 5.343 -12.176 4.860 1.00 95.19 112 GLY A N 1
ATOM 813 C CA . GLY A 1 112 ? 4.515 -11.650 3.780 1.00 95.19 112 GLY A CA 1
ATOM 814 C C . GLY A 1 112 ? 3.875 -10.294 4.092 1.00 95.19 112 GLY A C 1
ATOM 815 O O . GLY A 1 112 ? 4.120 -9.682 5.143 1.00 95.19 112 GLY A O 1
ATOM 816 N N . CYS A 1 113 ? 3.079 -9.802 3.144 1.00 94.94 113 CYS A N 1
ATOM 817 C CA . CYS A 1 113 ? 2.295 -8.586 3.340 1.00 94.94 113 CYS A CA 1
ATOM 818 C C . CYS A 1 113 ? 1.181 -8.809 4.360 1.00 94.94 113 CYS A C 1
ATOM 820 O O . CYS A 1 113 ? 0.537 -9.856 4.384 1.00 94.94 113 CYS A O 1
ATOM 822 N N . TYR A 1 114 ? 0.899 -7.785 5.159 1.00 91.44 114 TYR A N 1
ATOM 823 C CA . TYR A 1 114 ? -0.284 -7.771 6.005 1.00 91.44 114 TYR A CA 1
ATOM 824 C C . TYR A 1 114 ? -0.867 -6.363 6.088 1.00 91.44 114 TYR A C 1
ATOM 826 O O . TYR A 1 114 ? -0.151 -5.359 6.181 1.00 91.44 114 TYR A O 1
ATOM 834 N N . LYS A 1 115 ? -2.197 -6.321 6.111 1.00 87.69 115 LYS A N 1
ATOM 835 C CA . LYS A 1 115 ? -3.005 -5.147 6.423 1.00 87.69 115 LYS A CA 1
ATOM 836 C C . LYS A 1 115 ? -3.974 -5.555 7.527 1.00 87.69 115 LYS A C 1
ATOM 838 O O . LYS A 1 115 ? -4.581 -6.621 7.440 1.00 87.69 115 LYS A O 1
ATOM 843 N N . VAL A 1 116 ? -4.097 -4.742 8.571 1.00 86.50 116 VAL A N 1
ATOM 844 C CA . VAL A 1 116 ? -5.097 -5.000 9.612 1.00 86.50 116 VAL A CA 1
ATOM 845 C C . VAL A 1 116 ? -6.473 -4.705 9.030 1.00 86.50 116 VAL A C 1
ATOM 847 O O . VAL A 1 116 ? -6.633 -3.757 8.254 1.00 86.50 116 VAL A O 1
ATOM 850 N N . ALA A 1 117 ? -7.450 -5.546 9.373 1.00 90.38 117 ALA A N 1
ATOM 851 C CA . ALA A 1 117 ? -8.824 -5.372 8.930 1.00 90.38 117 ALA A CA 1
ATOM 852 C C . ALA A 1 117 ? -9.334 -3.963 9.292 1.00 90.38 117 ALA A C 1
ATOM 854 O O . ALA A 1 117 ? -8.939 -3.425 10.332 1.00 90.38 117 ALA A O 1
ATOM 855 N N . PRO A 1 118 ? -10.205 -3.359 8.463 1.00 95.06 118 PRO A N 1
ATOM 856 C CA . PRO A 1 118 ? -10.802 -2.076 8.799 1.00 95.06 118 PRO A CA 1
ATOM 857 C C . PRO A 1 118 ? -11.525 -2.167 10.147 1.00 95.06 118 PRO A C 1
ATOM 859 O O . PRO A 1 118 ? -12.235 -3.140 10.414 1.00 95.06 118 PRO A O 1
ATOM 862 N N . CYS A 1 119 ? -11.368 -1.149 10.982 1.00 96.25 119 CYS A N 1
ATOM 863 C CA . CYS A 1 119 ? -11.955 -1.086 12.317 1.00 96.25 119 CYS A CA 1
ATOM 864 C C . CYS A 1 119 ? -13.039 -0.009 12.385 1.00 96.25 119 CYS A C 1
ATOM 866 O O . CYS A 1 119 ? -13.145 0.847 11.509 1.00 96.25 119 CYS A O 1
ATOM 868 N N . TRP A 1 120 ? -13.852 -0.029 13.436 1.00 98.06 120 TRP A N 1
ATOM 869 C CA . TRP A 1 120 ? -14.783 1.053 13.744 1.00 98.06 120 TRP A CA 1
ATOM 870 C C . TRP A 1 120 ? -14.139 2.037 14.711 1.00 98.06 120 TRP A C 1
ATOM 872 O O . TRP A 1 120 ? -13.511 1.621 15.680 1.00 98.06 120 TRP A O 1
ATOM 882 N N . ALA A 1 121 ? -14.311 3.332 14.473 1.00 97.94 121 ALA A N 1
ATOM 883 C CA . ALA A 1 121 ? -13.826 4.385 15.360 1.00 97.94 121 ALA A CA 1
ATOM 884 C C . ALA A 1 121 ? -14.867 5.503 15.486 1.00 97.94 121 ALA A C 1
ATOM 886 O O . ALA A 1 121 ? -15.690 5.705 14.587 1.00 97.94 121 ALA A O 1
ATOM 887 N N . ALA A 1 122 ? -14.823 6.238 16.599 1.00 97.06 122 ALA A N 1
ATOM 888 C CA . ALA A 1 122 ? -15.632 7.439 16.782 1.00 97.06 122 ALA A CA 1
ATOM 889 C C . ALA A 1 122 ? -15.233 8.505 15.757 1.00 97.06 122 ALA A C 1
ATOM 891 O O . ALA A 1 122 ? -14.076 8.929 15.709 1.00 97.06 122 ALA A O 1
ATOM 892 N N . THR A 1 123 ? -16.198 8.949 14.958 1.00 95.88 123 THR A N 1
ATOM 893 C CA . THR A 1 123 ? -16.009 9.988 13.936 1.00 95.88 123 THR A CA 1
ATOM 894 C C . THR A 1 123 ? -16.750 11.276 14.270 1.00 95.88 123 THR A C 1
ATOM 896 O O . THR A 1 123 ? -16.382 12.335 13.766 1.00 95.88 123 THR A O 1
ATOM 899 N N . GLN A 1 124 ? -17.763 11.215 15.138 1.00 96.31 124 GLN A N 1
ATOM 900 C CA . GLN A 1 124 ? -18.522 12.376 15.608 1.00 96.31 124 GLN A CA 1
ATOM 901 C C . GLN A 1 124 ? -18.774 12.259 17.117 1.00 96.31 124 GLN A C 1
ATOM 903 O O . GLN A 1 124 ? -19.106 11.175 17.590 1.00 96.31 124 GLN A O 1
ATOM 908 N N . TRP A 1 125 ? -18.602 13.356 17.866 1.00 93.50 125 TRP A N 1
ATOM 909 C CA . TRP A 1 125 ? -18.648 13.367 19.341 1.00 93.50 125 TRP A CA 1
ATOM 910 C C . TRP A 1 125 ? -19.843 14.117 19.936 1.00 93.50 125 TRP A C 1
ATOM 912 O O . TRP A 1 125 ? -20.467 13.637 20.875 1.00 93.50 125 TRP A O 1
ATOM 922 N N . TYR A 1 126 ? -20.150 15.311 19.436 1.00 91.94 126 TYR A N 1
ATOM 923 C CA . TYR A 1 126 ? -21.300 16.111 19.858 1.00 91.94 126 TYR A CA 1
ATOM 924 C C . TYR A 1 126 ? -21.701 17.037 18.700 1.00 91.94 126 TYR A C 1
ATOM 926 O O . TYR A 1 126 ? -20.808 17.545 18.019 1.00 91.94 126 TYR A O 1
ATOM 934 N N . PRO A 1 127 ? -23.002 17.283 18.453 1.00 92.75 127 PRO A N 1
ATOM 935 C CA . PRO A 1 127 ? -24.176 16.743 19.158 1.00 92.75 127 PRO A CA 1
ATOM 936 C C . PRO A 1 127 ? -24.563 15.322 18.730 1.00 92.75 127 PRO A C 1
ATOM 938 O O . PRO A 1 127 ? -25.338 14.656 19.412 1.00 92.75 127 PRO A O 1
ATOM 941 N N . LYS A 1 128 ? -24.012 14.851 17.611 1.00 94.44 128 LYS A N 1
ATOM 942 C CA . LYS A 1 128 ? -24.255 13.515 17.082 1.00 94.44 128 LYS A CA 1
ATOM 943 C C . LYS A 1 128 ? -23.069 12.616 17.402 1.00 94.44 128 LYS A C 1
ATOM 945 O O . LYS A 1 128 ? -21.953 12.895 16.974 1.00 94.44 128 LYS A O 1
ATOM 950 N N . GLN A 1 129 ? -23.309 11.574 18.184 1.00 96.69 129 GLN A N 1
ATOM 951 C CA . GLN A 1 129 ? -22.318 10.571 18.551 1.00 96.69 129 GLN A CA 1
ATOM 952 C C . GLN A 1 129 ? -22.386 9.449 17.534 1.00 96.69 129 GLN A C 1
ATOM 954 O O . GLN A 1 129 ? -23.374 8.721 17.473 1.00 96.69 129 GLN A O 1
ATOM 959 N N . ALA A 1 130 ? -21.360 9.327 16.702 1.00 97.12 130 ALA A N 1
ATOM 960 C CA . ALA A 1 130 ? -21.361 8.352 15.627 1.00 97.12 130 ALA A CA 1
ATOM 961 C C . ALA A 1 130 ? -20.006 7.671 15.490 1.00 97.12 130 ALA A C 1
ATOM 963 O O . ALA A 1 130 ? -18.946 8.285 15.628 1.00 97.12 130 ALA A O 1
ATOM 964 N N . CYS A 1 131 ? -20.078 6.389 15.156 1.00 97.50 131 CYS A N 1
ATOM 965 C CA . CYS A 1 131 ? -18.944 5.603 14.717 1.00 97.50 131 CYS A CA 1
ATOM 966 C C . CYS A 1 131 ? -19.029 5.342 13.217 1.00 97.50 131 CYS A C 1
ATOM 968 O O . CYS A 1 131 ? -20.113 5.051 12.696 1.00 97.50 131 CYS A O 1
ATOM 970 N N . SER A 1 132 ? -17.873 5.345 12.561 1.00 97.81 132 SER A N 1
ATOM 971 C CA . SER A 1 132 ? -17.725 4.901 11.174 1.00 97.81 132 SER A CA 1
ATOM 972 C C . SER A 1 132 ? -16.600 3.884 11.066 1.00 97.81 132 SER A C 1
ATOM 974 O O . SER A 1 132 ? -15.680 3.865 11.885 1.00 97.81 132 SER A O 1
ATOM 976 N N . GLN A 1 133 ? -16.678 3.040 10.042 1.00 97.75 133 GLN A N 1
ATOM 977 C CA . GLN A 1 133 ? -15.567 2.180 9.671 1.00 97.75 133 GLN A CA 1
ATOM 978 C C . GLN A 1 133 ? -14.435 3.030 9.080 1.00 97.75 133 GLN A C 1
ATOM 980 O O . GLN A 1 133 ? -14.694 3.992 8.355 1.00 97.75 133 GLN A O 1
ATOM 985 N N . THR A 1 134 ? -13.193 2.682 9.397 1.00 95.56 134 THR A N 1
ATOM 986 C CA . THR A 1 134 ? -11.988 3.312 8.863 1.00 95.56 134 THR A CA 1
ATOM 987 C C . THR A 1 134 ? -10.967 2.256 8.458 1.00 95.56 134 THR A C 1
ATOM 989 O O . THR A 1 134 ? -10.792 1.237 9.127 1.00 95.56 134 THR A O 1
ATOM 992 N N . ASP A 1 135 ? -10.288 2.522 7.348 1.00 93.50 135 ASP A N 1
ATOM 993 C CA . ASP A 1 135 ? -9.131 1.767 6.866 1.00 93.50 135 ASP A CA 1
ATOM 994 C C . ASP A 1 135 ? -7.801 2.302 7.418 1.00 93.50 135 ASP A C 1
ATOM 996 O O . ASP A 1 135 ? -6.743 1.730 7.131 1.00 93.50 135 ASP A O 1
ATOM 1000 N N . ASP A 1 136 ? -7.842 3.396 8.188 1.00 92.06 136 ASP A N 1
ATOM 1001 C CA . ASP A 1 136 ? -6.659 4.026 8.763 1.00 92.06 136 ASP A CA 1
ATOM 1002 C C . ASP A 1 136 ? -5.977 3.079 9.755 1.00 92.06 136 ASP A C 1
ATOM 1004 O O . ASP A 1 136 ? -6.430 2.835 10.875 1.00 92.06 136 ASP A O 1
ATOM 1008 N N . GLN A 1 137 ? -4.836 2.557 9.320 1.00 90.50 137 GLN A N 1
ATOM 1009 C CA . GLN A 1 137 ? -4.058 1.571 10.053 1.00 90.50 137 GLN A CA 1
ATOM 1010 C C . GLN A 1 137 ? -3.483 2.146 11.347 1.00 90.50 137 GLN A C 1
ATOM 1012 O O . GLN A 1 137 ? -3.310 1.401 12.308 1.00 90.50 137 GLN A O 1
ATOM 1017 N N . SER A 1 138 ? -3.235 3.459 11.407 1.00 90.50 138 SER A N 1
ATOM 1018 C CA . SER A 1 138 ? -2.794 4.107 12.643 1.00 90.50 138 SER A CA 1
ATOM 1019 C C . SER A 1 138 ? -3.904 4.100 13.695 1.00 90.50 138 SER A C 1
ATOM 1021 O O . SER A 1 138 ? -3.641 3.842 14.867 1.00 90.50 138 SER A O 1
ATOM 1023 N N . VAL A 1 139 ? -5.160 4.281 13.273 1.00 93.94 139 VAL A N 1
ATOM 1024 C CA . VAL A 1 139 ? -6.327 4.194 14.157 1.00 93.94 139 VAL A CA 1
ATOM 1025 C C . VAL A 1 139 ? -6.568 2.749 14.573 1.00 93.94 139 VAL A C 1
ATOM 1027 O O . VAL A 1 139 ? -6.713 2.481 15.761 1.00 93.94 139 VAL A O 1
ATOM 1030 N N . CYS A 1 140 ? -6.556 1.809 13.630 1.00 94.06 140 CYS A N 1
ATOM 1031 C CA . CYS A 1 140 ? -6.891 0.417 13.928 1.00 94.06 140 CYS A CA 1
ATOM 1032 C C . CYS A 1 140 ? -5.830 -0.322 14.749 1.00 94.06 140 CYS A C 1
ATOM 1034 O O . CYS A 1 140 ? -6.162 -1.290 15.429 1.00 94.06 140 CYS A O 1
ATOM 1036 N N . GLN A 1 141 ? -4.574 0.131 14.732 1.00 91.19 141 GLN A N 1
ATOM 1037 C CA . GLN A 1 141 ? -3.487 -0.517 15.472 1.00 91.19 141 GLN A CA 1
ATOM 1038 C C . GLN A 1 141 ? -3.111 0.169 16.788 1.00 91.19 141 GLN A C 1
ATOM 1040 O O . GLN A 1 141 ? -2.361 -0.412 17.568 1.00 91.19 141 GLN A O 1
ATOM 1045 N N . ARG A 1 142 ? -3.626 1.370 17.092 1.00 91.50 142 ARG A N 1
ATOM 1046 C CA . ARG A 1 142 ? -3.234 2.102 18.318 1.00 91.50 142 ARG A CA 1
ATOM 1047 C C . ARG A 1 142 ? -3.679 1.439 19.629 1.00 91.50 142 ARG A C 1
ATOM 1049 O O . ARG A 1 142 ? -3.275 1.888 20.695 1.00 91.50 142 ARG A O 1
ATOM 1056 N N . GLY A 1 143 ? -4.534 0.417 19.565 1.00 89.25 143 GLY A N 1
ATOM 1057 C CA . GLY A 1 143 ? -4.990 -0.366 20.720 1.00 89.25 143 GLY A CA 1
ATOM 1058 C C . GLY A 1 143 ? -6.112 0.266 21.554 1.00 89.25 143 GLY A C 1
ATOM 1059 O O . GLY A 1 143 ? -6.615 -0.375 22.468 1.00 89.25 143 GLY A O 1
ATOM 1060 N N . TRP A 1 144 ? -6.540 1.492 21.246 1.00 93.00 144 TRP A N 1
ATOM 1061 C CA . TRP A 1 144 ? -7.661 2.168 21.909 1.00 93.00 144 TRP A CA 1
ATOM 1062 C C . TRP A 1 144 ? -8.561 2.866 20.893 1.00 93.00 144 TRP A C 1
ATOM 1064 O O . TRP A 1 144 ? -8.109 3.268 19.823 1.00 93.00 144 TRP A O 1
ATOM 1074 N N . GLY A 1 145 ? -9.850 3.019 21.209 1.00 95.12 145 GLY A N 1
ATOM 1075 C CA . GLY A 1 145 ? -10.812 3.711 20.340 1.00 95.12 145 GLY A CA 1
ATOM 1076 C C . GLY A 1 145 ? -10.921 3.130 18.924 1.00 95.12 145 GLY A C 1
ATOM 1077 O O . GLY A 1 145 ? -11.234 3.875 17.996 1.00 95.12 145 GLY A O 1
ATOM 1078 N N . ALA A 1 146 ? -10.589 1.850 18.767 1.00 96.88 146 ALA A N 1
ATOM 1079 C CA . ALA A 1 146 ? -10.767 1.042 17.574 1.00 96.88 146 ALA A CA 1
ATOM 1080 C C . ALA A 1 146 ? -11.533 -0.208 18.003 1.00 96.88 146 ALA A C 1
ATOM 1082 O O . ALA A 1 146 ? -11.140 -0.877 18.956 1.00 96.88 146 ALA A O 1
ATOM 1083 N N . TYR A 1 147 ? -12.637 -0.484 17.325 1.00 97.00 147 TYR A N 1
ATOM 1084 C CA . TYR A 1 147 ? -13.598 -1.508 17.715 1.00 97.00 147 TYR A CA 1
ATOM 1085 C C . TYR A 1 147 ? -13.795 -2.490 16.564 1.00 97.00 147 TYR A C 1
ATOM 1087 O O . TYR A 1 147 ? -13.719 -2.106 15.390 1.00 97.00 147 TYR A O 1
ATOM 1095 N N . ALA A 1 148 ? -14.071 -3.753 16.884 1.00 96.06 148 ALA A N 1
ATOM 1096 C CA . ALA A 1 148 ? -14.243 -4.794 15.873 1.00 96.06 148 ALA A CA 1
ATOM 1097 C C . ALA A 1 148 ? -15.555 -4.619 15.092 1.00 96.06 148 ALA A C 1
ATOM 1099 O O . ALA A 1 148 ? -15.681 -5.072 13.955 1.00 96.06 148 ALA A O 1
ATOM 1100 N N . SER A 1 149 ? -16.541 -3.939 15.685 1.00 97.38 149 SER A N 1
ATOM 1101 C CA . SER A 1 149 ? -17.848 -3.715 15.070 1.00 97.38 149 SER A CA 1
ATOM 1102 C C . SER A 1 149 ? -18.445 -2.350 15.412 1.00 97.38 149 SER A C 1
ATOM 1104 O O . SER A 1 149 ? -18.102 -1.723 16.416 1.00 97.38 149 SER A O 1
ATOM 1106 N N . LYS A 1 150 ? -19.418 -1.914 14.599 1.00 97.06 150 LYS A N 1
ATOM 1107 C CA . LYS A 1 150 ? -20.218 -0.714 14.881 1.00 97.06 150 LYS A CA 1
ATOM 1108 C C . LYS A 1 150 ? -20.948 -0.820 16.216 1.00 97.06 150 LYS A C 1
ATOM 1110 O O . LYS A 1 150 ? -21.022 0.165 16.938 1.00 97.06 150 LYS A O 1
ATOM 1115 N N . VAL A 1 151 ? -21.496 -2.000 16.516 1.00 97.69 151 VAL A N 1
ATOM 1116 C CA . VAL A 1 151 ? -22.278 -2.254 17.735 1.00 97.69 151 VAL A CA 1
ATOM 1117 C C . VAL A 1 151 ? -21.408 -2.052 18.963 1.00 97.69 151 VAL A C 1
ATOM 1119 O O . VAL A 1 151 ? -21.804 -1.327 19.865 1.00 97.69 151 VAL A O 1
ATOM 1122 N N . GLU A 1 152 ? -20.206 -2.623 18.967 1.00 97.62 152 GLU A N 1
ATOM 1123 C CA . GLU A 1 152 ? -19.242 -2.438 20.049 1.00 97.62 152 GLU A CA 1
ATOM 1124 C C . GLU A 1 152 ? -18.845 -0.963 20.189 1.00 97.62 152 GLU A C 1
ATOM 1126 O O . GLU A 1 152 ? -18.928 -0.408 21.278 1.00 97.62 152 GLU A O 1
ATOM 1131 N N . CYS A 1 153 ? -18.514 -0.291 19.081 1.00 97.75 153 CYS A N 1
ATOM 1132 C CA . CYS A 1 153 ? -18.165 1.131 19.103 1.00 97.75 153 CYS A CA 1
ATOM 1133 C C . CYS A 1 153 ? -19.286 1.998 19.700 1.00 97.75 153 CYS A C 1
ATOM 1135 O O . CYS A 1 153 ? -19.037 2.873 20.527 1.00 97.75 153 CYS A O 1
ATOM 1137 N N . CYS A 1 154 ? -20.531 1.721 19.312 1.00 97.88 154 CYS A N 1
ATOM 1138 C CA . CYS A 1 154 ? -21.717 2.442 19.761 1.00 97.88 154 CYS A CA 1
ATOM 1139 C C . CYS A 1 154 ? -22.298 1.943 21.091 1.00 97.88 154 CYS A C 1
ATOM 1141 O O . CYS A 1 154 ? -23.320 2.478 21.525 1.00 97.88 154 CYS A O 1
ATOM 1143 N N . SER A 1 155 ? -21.700 0.931 21.722 1.00 97.81 155 SER A N 1
ATOM 1144 C CA . SER A 1 155 ? -22.171 0.412 23.004 1.00 97.81 155 SER A CA 1
ATOM 1145 C C . SER A 1 155 ? -21.854 1.391 24.132 1.00 97.81 155 SER A C 1
ATOM 1147 O O . SER A 1 155 ? -20.868 2.132 24.098 1.00 97.81 155 SER A O 1
ATOM 1149 N N . LEU A 1 156 ? -22.720 1.409 25.142 1.00 96.44 156 LEU A N 1
ATOM 1150 C CA . LEU A 1 156 ? -22.597 2.313 26.278 1.00 96.44 156 LEU A CA 1
ATOM 1151 C C . LEU A 1 156 ? -21.268 2.078 27.012 1.00 96.44 156 LEU A C 1
ATOM 1153 O O . LEU A 1 156 ? -20.951 0.949 27.376 1.00 96.44 156 LEU A O 1
ATOM 1157 N N . GLY A 1 157 ? -20.490 3.143 27.218 1.00 94.25 157 GLY A N 1
ATOM 1158 C CA . GLY A 1 157 ? -19.195 3.070 27.902 1.00 94.25 157 GLY A CA 1
ATOM 1159 C C . GLY A 1 157 ? -18.017 2.639 27.021 1.00 94.25 157 GLY A C 1
ATOM 1160 O O . GLY A 1 157 ? -16.902 2.561 27.527 1.00 94.25 157 GLY A O 1
ATOM 1161 N N . HIS A 1 158 ? -18.235 2.396 25.723 1.00 96.12 158 HIS A N 1
ATOM 1162 C CA . HIS A 1 158 ? -17.157 2.136 24.767 1.00 96.12 158 HIS A CA 1
ATOM 1163 C C . HIS A 1 158 ? -16.616 3.448 24.191 1.00 96.12 158 HIS A C 1
ATOM 1165 O O . HIS A 1 158 ? -15.781 4.096 24.817 1.00 96.12 158 HIS A O 1
ATOM 1171 N N . ALA A 1 159 ? -17.064 3.859 23.000 1.00 96.31 159 ALA A N 1
ATOM 1172 C CA . ALA A 1 159 ? -16.601 5.112 22.403 1.00 96.31 159 ALA A CA 1
ATOM 1173 C C . ALA A 1 159 ? -17.262 6.338 23.044 1.00 96.31 159 ALA A C 1
ATOM 1175 O O . ALA A 1 159 ? -16.664 7.410 23.115 1.00 96.31 159 ALA A O 1
ATOM 1176 N N . PHE A 1 160 ? -18.493 6.166 23.529 1.00 96.38 160 PHE A N 1
ATOM 1177 C CA . PHE A 1 160 ? -19.313 7.220 24.111 1.00 96.38 160 PHE A CA 1
ATOM 1178 C C . PHE A 1 160 ? -19.935 6.740 25.422 1.00 96.38 160 PHE A C 1
ATOM 1180 O O . PHE A 1 160 ? -20.352 5.586 25.543 1.00 96.38 160 PHE A O 1
ATOM 1187 N N . SER A 1 161 ? -20.067 7.641 26.397 1.00 95.69 161 SER A N 1
ATOM 1188 C CA . SER A 1 161 ? -20.704 7.329 27.683 1.00 95.69 161 SER A CA 1
ATOM 1189 C C . SER A 1 161 ? -22.196 7.005 27.560 1.00 95.69 161 SER A C 1
ATOM 1191 O O . SER A 1 161 ? -22.710 6.287 28.406 1.00 95.69 161 SER A O 1
ATOM 1193 N N . GLY A 1 162 ? -22.879 7.508 26.524 1.00 95.56 162 GLY A N 1
ATOM 1194 C CA . GLY A 1 162 ? -24.301 7.260 26.249 1.00 95.56 162 GLY A CA 1
ATOM 1195 C C . GLY A 1 162 ? -24.580 6.345 25.050 1.00 95.56 162 GLY A C 1
ATOM 1196 O O . GLY A 1 162 ? -25.741 6.120 24.723 1.00 95.56 162 GLY A O 1
ATOM 1197 N N . GLY A 1 163 ? -23.541 5.817 24.395 1.00 95.69 163 GLY A N 1
ATOM 1198 C CA . GLY A 1 163 ? -23.659 5.146 23.096 1.00 95.69 163 GLY A CA 1
ATOM 1199 C C . GLY A 1 163 ? -23.799 6.122 21.919 1.00 95.69 163 GLY A C 1
ATOM 1200 O O . GLY A 1 163 ? -23.626 7.326 22.073 1.00 95.69 163 GLY A O 1
ATOM 1201 N N . CYS A 1 164 ? -24.060 5.607 20.717 1.00 96.00 164 CYS A N 1
ATOM 1202 C CA . CYS A 1 164 ? -24.264 6.460 19.538 1.00 96.00 164 CYS A CA 1
ATOM 1203 C C . CYS A 1 164 ? -25.662 7.098 19.518 1.00 96.00 164 CYS A C 1
ATOM 1205 O O . CYS A 1 164 ? -26.646 6.454 19.881 1.00 96.00 164 CYS A O 1
ATOM 1207 N N . THR A 1 165 ? -25.759 8.324 18.999 1.00 92.88 165 THR A N 1
ATOM 1208 C CA . THR A 1 165 ? -27.023 9.041 18.783 1.00 92.88 165 THR A CA 1
ATOM 1209 C C . THR A 1 165 ? -27.337 9.161 17.288 1.00 92.88 165 THR A C 1
ATOM 1211 O O . THR A 1 165 ? -26.440 9.313 16.452 1.00 92.88 165 THR A O 1
ATOM 1214 N N . ALA A 1 166 ? -28.619 9.004 16.944 1.00 77.44 166 ALA A N 1
ATOM 1215 C CA . ALA A 1 166 ? -29.112 9.048 15.565 1.00 77.44 166 ALA A CA 1
ATOM 1216 C C . ALA A 1 166 ? -29.110 10.468 14.985 1.00 77.44 166 ALA A C 1
ATOM 1218 O O . ALA A 1 166 ? -29.339 11.432 15.743 1.00 77.44 166 ALA A O 1
#

Radius of gyration: 29.48 Å; chains: 1; bounding box: 83×66×66 Å

Sequence (166 aa):
MRSNPPKLFLATLLSLCALTYPIQTCRKETSLSACVRGFNAYATEDICCSASGAGAFPGGCSSEVAECWVAGTYYPTKTCTVSRNATQCAQNWGQWTSQDDCCAPGAAFAGGCYKVAPCWAATQWYPKQACSQTDDQSVCQRGWGAYASKVECCSLGHAFSGGCTA

Organism: Auxenochlorella protothecoides (NCBI:txid3075)

pLDDT: mean 83.39, std 17.32, range [33.28, 98.06]

Foldseek 3Di:
DDDDDDDDDPPPPPPPPVPLDDQFADDDDDDPVVCPPPPLDDPDRCQQQDCPVSHVDVNGGDDFQDWWWAFDDPPPWTFIDTDSDSVCSPDPARTDPDRCQCQPQPHVHVHGTDADDWWWAFPDAPPFTAIDTDSPRCCCVVPARTHRDRCQNQDCPHVHVNGGDD

Secondary structure (DSSP, 8-state):
-PPPPP--------------PPP--------HHHHTT-SS--SSHHHHT-TTTTSSSTT-PPPSPPPEEEE---SS-B-EEEE--HHHHTSSSSEESSHHHHHSBTTTBTT--B-PPPEEEEEE-SSS-EEEEE--HHHHHSSSS-BSSHHHHTSBTTTBTT----